Protein AF-A0A1G1HFM3-F1 (afdb_monomer_lite)

pLDDT: mean 84.78, std 18.31, range [42.22, 98.25]

Structure (mmCIF, N/CA/C/O backbone):
data_AF-A0A1G1HFM3-F1
#
_entry.id   AF-A0A1G1HFM3-F1
#
loop_
_atom_site.group_PDB
_atom_site.id
_atom_site.type_symbol
_atom_site.label_atom_id
_atom_site.label_alt_id
_atom_site.label_comp_id
_atom_site.label_asym_id
_atom_site.label_entity_id
_atom_site.label_seq_id
_atom_site.pdbx_PDB_ins_code
_atom_site.Cartn_x
_atom_site.Cartn_y
_atom_site.Cartn_z
_atom_site.occupancy
_atom_site.B_iso_or_equiv
_atom_site.auth_seq_id
_atom_site.auth_comp_id
_atom_site.auth_asym_id
_atom_site.auth_atom_id
_atom_site.pdbx_PDB_model_num
ATOM 1 N N . MET A 1 1 ? -38.223 -40.797 6.838 1.00 42.22 1 MET A N 1
ATOM 2 C CA . MET A 1 1 ? -37.072 -40.907 7.760 1.00 42.22 1 MET A CA 1
ATOM 3 C C . MET A 1 1 ? -36.639 -39.501 8.127 1.00 42.22 1 MET A C 1
ATOM 5 O O . MET A 1 1 ? -36.262 -38.752 7.238 1.00 42.22 1 MET A O 1
ATOM 9 N N . ASN A 1 2 ? -36.812 -39.115 9.389 1.00 42.75 2 ASN A N 1
ATOM 10 C CA . ASN A 1 2 ? -36.601 -37.757 9.883 1.00 42.75 2 ASN A CA 1
ATOM 11 C C . ASN A 1 2 ? -35.334 -37.767 10.748 1.00 42.75 2 ASN A C 1
ATOM 13 O O . ASN A 1 2 ? -35.328 -38.424 11.786 1.00 42.75 2 ASN A O 1
ATOM 17 N N . TYR A 1 3 ? -34.260 -37.107 10.316 1.00 45.44 3 TYR A N 1
ATOM 18 C CA . TYR A 1 3 ? -33.075 -36.939 11.157 1.00 45.44 3 TYR A CA 1
ATOM 19 C C . TYR A 1 3 ? -33.243 -35.652 11.972 1.00 45.44 3 TYR A C 1
ATOM 21 O O . TYR A 1 3 ? -33.319 -34.576 11.374 1.00 45.44 3 TYR A O 1
ATOM 29 N N . PRO A 1 4 ? -33.297 -35.710 13.313 1.00 60.12 4 PRO A N 1
ATOM 30 C CA . PRO A 1 4 ? -33.304 -34.500 14.114 1.00 60.12 4 PRO A CA 1
ATOM 31 C C . PRO A 1 4 ? -31.901 -33.888 14.068 1.00 60.12 4 PRO A C 1
ATOM 33 O O . PRO A 1 4 ? -30.956 -34.398 14.668 1.00 60.12 4 PRO A O 1
ATOM 36 N N . VAL A 1 5 ? -31.752 -32.782 13.340 1.00 56.69 5 VAL A N 1
ATOM 37 C CA . VAL A 1 5 ? -30.584 -31.906 13.473 1.00 56.69 5 VAL A CA 1
ATOM 38 C C . VAL A 1 5 ? -30.611 -31.318 14.881 1.00 56.69 5 VAL A C 1
ATOM 40 O O . VAL A 1 5 ? -31.503 -30.543 15.228 1.00 56.69 5 VAL A O 1
ATOM 43 N N . LEU A 1 6 ? -29.650 -31.728 15.707 1.00 52.72 6 LEU A N 1
ATOM 44 C CA . LEU A 1 6 ? -29.454 -31.200 17.052 1.00 52.72 6 LEU A CA 1
ATOM 45 C C . LEU A 1 6 ? -29.308 -29.674 16.976 1.00 52.72 6 LEU A C 1
ATOM 47 O O . LEU A 1 6 ? -28.388 -29.157 16.341 1.00 52.72 6 LEU A O 1
ATOM 51 N N . ARG A 1 7 ? -30.222 -28.954 17.641 1.00 55.84 7 ARG A N 1
ATOM 52 C CA . ARG A 1 7 ? -30.066 -27.531 17.963 1.00 55.84 7 ARG A CA 1
ATOM 53 C C . ARG A 1 7 ? -28.766 -27.385 18.739 1.00 55.84 7 ARG A C 1
ATOM 55 O O . ARG A 1 7 ? -28.709 -27.744 19.912 1.00 55.84 7 ARG A O 1
ATOM 62 N N . GLN A 1 8 ? -27.732 -26.859 18.095 1.00 59.53 8 GLN A N 1
ATOM 63 C CA . GLN A 1 8 ? -26.517 -26.502 18.804 1.00 59.53 8 GLN A CA 1
ATOM 64 C C . GLN A 1 8 ? -26.816 -25.253 19.636 1.00 59.53 8 GLN A C 1
ATOM 66 O O . GLN A 1 8 ? -26.989 -24.147 19.123 1.00 59.53 8 GLN A O 1
ATOM 71 N N . THR A 1 9 ? -26.979 -25.493 20.932 1.00 52.81 9 THR A N 1
ATOM 72 C CA . THR A 1 9 ? -27.162 -24.521 22.003 1.00 52.81 9 THR A CA 1
ATOM 73 C C . THR A 1 9 ? -26.076 -23.449 21.934 1.00 52.81 9 THR A C 1
ATOM 75 O O . THR A 1 9 ? -24.924 -23.728 21.603 1.00 52.81 9 THR A O 1
ATOM 78 N N . ALA A 1 10 ? -26.482 -22.211 22.210 1.00 62.56 10 ALA A N 1
ATOM 79 C CA . ALA A 1 10 ? -25.713 -20.988 22.040 1.00 62.56 10 ALA A CA 1
ATOM 80 C C . ALA A 1 10 ? -24.241 -21.101 22.474 1.00 62.56 10 ALA A C 1
ATOM 82 O O . ALA A 1 10 ? -23.931 -21.213 23.659 1.00 62.56 10 ALA A O 1
ATOM 83 N N . ILE A 1 11 ? -23.322 -20.942 21.519 1.00 59.75 11 ILE A N 1
ATOM 84 C CA . ILE A 1 11 ? -21.977 -20.479 21.851 1.00 59.75 11 ILE A CA 1
ATOM 85 C C . ILE A 1 11 ? -22.130 -18.980 22.085 1.00 59.75 11 ILE A C 1
ATOM 87 O O . ILE A 1 11 ? -22.210 -18.207 21.128 1.00 59.75 11 ILE A O 1
ATOM 91 N N . ALA A 1 12 ? -22.196 -18.562 23.349 1.00 62.28 12 ALA A N 1
ATOM 92 C CA . ALA A 1 12 ? -21.934 -17.176 23.704 1.00 62.28 12 ALA A CA 1
ATOM 93 C C . ALA A 1 12 ? -20.505 -16.871 23.241 1.00 62.28 12 ALA A C 1
ATOM 95 O O . ALA A 1 12 ? -19.520 -17.179 23.914 1.00 62.28 12 ALA A O 1
ATOM 96 N N . LYS A 1 13 ? -20.381 -16.359 22.015 1.00 61.28 13 LYS A N 1
ATOM 97 C CA . LYS A 1 13 ? -19.103 -15.993 21.429 1.00 61.28 13 LYS A CA 1
ATOM 98 C C . LYS A 1 13 ? -18.639 -14.776 22.211 1.00 61.28 13 LYS A C 1
ATOM 100 O O . LYS A 1 13 ? -19.072 -13.663 21.933 1.00 61.28 13 LYS A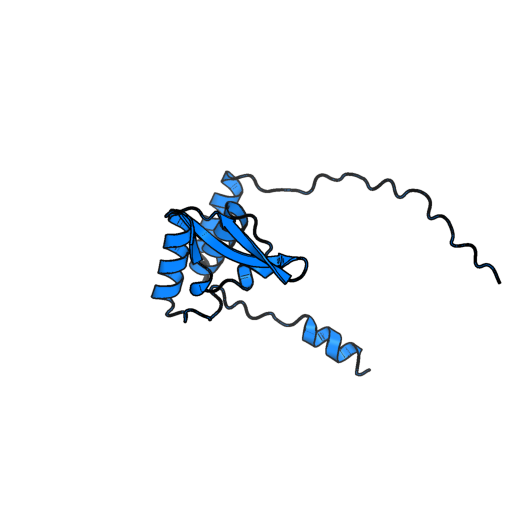 O 1
ATOM 105 N N . SER A 1 14 ? -17.826 -15.024 23.237 1.00 62.41 14 SER A N 1
ATOM 106 C CA . SER A 1 14 ? -17.080 -14.005 23.967 1.00 62.41 14 SER A CA 1
ATOM 107 C C . SER A 1 14 ? -16.589 -12.973 22.953 1.00 62.41 14 SER A C 1
ATOM 109 O O . SER A 1 14 ? -15.809 -13.309 22.056 1.00 62.41 14 SER A O 1
ATOM 111 N N . GLN A 1 15 ? -17.111 -11.745 23.035 1.00 66.81 15 GLN A N 1
ATOM 112 C CA . GLN A 1 15 ? -16.679 -10.633 22.196 1.00 66.81 15 GLN A CA 1
ATOM 113 C C . GLN A 1 15 ? -15.298 -10.183 22.682 1.00 66.81 15 GLN A C 1
ATOM 115 O O . GLN A 1 15 ? -15.141 -9.121 23.274 1.00 66.81 15 GLN A O 1
ATOM 120 N N . ARG A 1 16 ? -14.278 -11.029 22.493 1.00 77.62 16 ARG A N 1
ATOM 121 C CA . ARG A 1 16 ? -12.892 -10.600 22.662 1.00 77.62 16 ARG A CA 1
ATOM 122 C C . ARG A 1 16 ? -12.639 -9.520 21.623 1.00 77.62 16 ARG A C 1
ATOM 124 O O . ARG A 1 16 ? -12.752 -9.781 20.42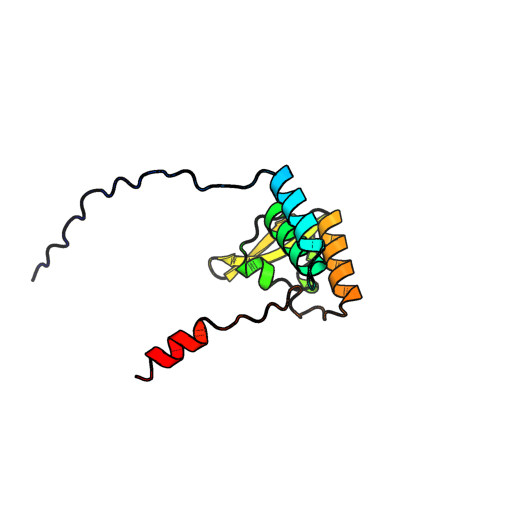4 1.00 77.62 16 ARG A O 1
ATOM 131 N N . ILE A 1 17 ? -12.329 -8.319 22.099 1.00 82.81 17 ILE A N 1
ATOM 132 C CA . ILE A 1 17 ? -11.912 -7.210 21.248 1.00 82.81 17 ILE A CA 1
ATOM 133 C C . ILE A 1 17 ? -10.711 -7.696 20.441 1.00 82.81 17 ILE A C 1
ATOM 135 O O . ILE A 1 17 ? -9.738 -8.207 21.000 1.00 82.81 17 ILE A O 1
ATOM 139 N N . VAL A 1 18 ? -10.809 -7.593 19.118 1.00 84.50 18 VAL A N 1
ATOM 140 C CA . VAL A 1 18 ? -9.689 -7.918 18.240 1.00 84.50 18 VAL A CA 1
ATOM 141 C C . VAL A 1 18 ? -8.628 -6.839 18.462 1.00 84.50 18 VAL A C 1
ATOM 143 O O . VAL A 1 18 ? -8.950 -5.662 18.287 1.00 84.50 18 VAL A O 1
ATOM 146 N N . PRO A 1 19 ? -7.394 -7.196 18.861 1.00 89.19 19 PRO A N 1
ATOM 147 C CA . PRO A 1 19 ? -6.334 -6.213 19.019 1.00 89.19 19 PRO A CA 1
ATOM 148 C C . PRO A 1 19 ? -6.083 -5.516 17.679 1.00 89.19 19 PRO A C 1
ATOM 150 O O . PRO A 1 19 ? -6.037 -6.159 16.627 1.00 89.19 19 PRO A O 1
ATOM 153 N N . TYR A 1 20 ? -5.942 -4.197 17.726 1.00 90.56 20 TYR A N 1
ATOM 154 C CA . TYR A 1 20 ? -5.718 -3.348 16.563 1.00 90.56 20 TYR A CA 1
ATOM 155 C C . TYR A 1 20 ? -4.547 -2.404 16.821 1.00 90.56 20 TYR A C 1
ATOM 157 O O . TYR A 1 20 ? -4.175 -2.166 17.967 1.00 90.56 20 TYR A O 1
ATOM 165 N N . LEU A 1 21 ? -3.977 -1.878 15.740 1.00 94.56 21 LEU A N 1
ATOM 166 C CA . LEU A 1 21 ? -2.897 -0.900 15.798 1.00 94.56 21 LEU A CA 1
ATOM 167 C C . LEU A 1 21 ? -3.464 0.514 15.676 1.00 94.56 21 LEU A C 1
ATOM 169 O O . LEU A 1 21 ? -4.326 0.785 14.835 1.00 94.56 21 LEU A O 1
ATOM 173 N N . THR A 1 22 ? -2.941 1.423 16.485 1.00 96.50 22 THR A N 1
ATOM 174 C CA . THR A 1 22 ? -3.145 2.865 16.351 1.00 96.50 22 THR A CA 1
ATOM 175 C C . THR A 1 22 ? -2.396 3.408 15.125 1.00 96.50 22 THR A C 1
ATOM 177 O O . THR A 1 22 ? -1.419 2.806 14.668 1.00 96.50 22 THR A O 1
ATOM 180 N N . PRO A 1 23 ? -2.785 4.579 14.586 1.00 96.00 23 PRO A N 1
ATOM 181 C CA . PRO A 1 23 ? -2.067 5.196 13.468 1.00 96.00 23 PRO A CA 1
ATOM 182 C C . PRO A 1 23 ? -0.568 5.410 13.741 1.00 96.00 23 PRO A C 1
ATOM 184 O O . PRO A 1 23 ? 0.255 5.223 12.844 1.00 96.00 23 PRO A O 1
ATOM 187 N N . SER A 1 24 ? -0.206 5.757 14.980 1.00 96.69 24 SER A N 1
ATOM 188 C CA . SER A 1 24 ? 1.186 5.939 15.405 1.00 96.69 24 SER A CA 1
ATOM 189 C C . SER A 1 24 ? 1.969 4.626 15.386 1.00 96.69 24 SER A C 1
ATOM 191 O O . SER A 1 24 ? 3.086 4.590 14.876 1.00 96.69 24 SER A O 1
ATOM 193 N N . GLU A 1 25 ? 1.371 3.534 15.871 1.00 97.12 25 GLU A N 1
ATOM 194 C CA . GLU A 1 25 ? 1.986 2.202 15.825 1.00 97.12 25 GLU A CA 1
ATOM 195 C C . GLU A 1 25 ? 2.152 1.706 14.389 1.00 97.12 25 GLU A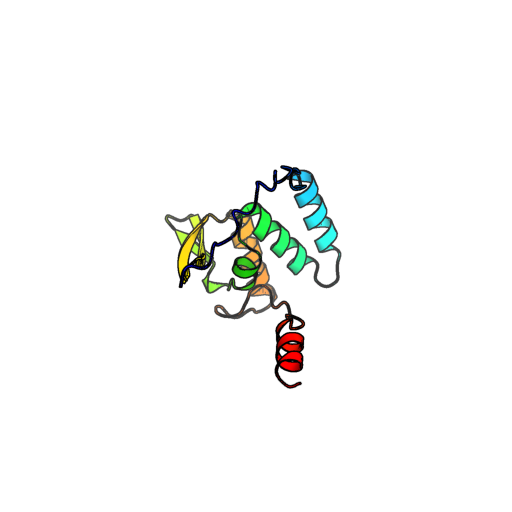 C 1
ATOM 197 O O . GLU A 1 25 ? 3.190 1.143 14.055 1.00 97.12 25 GLU A O 1
ATOM 202 N N . VAL A 1 26 ? 1.177 1.959 13.506 1.00 97.19 26 VAL A N 1
ATOM 203 C CA . VAL A 1 26 ? 1.310 1.615 12.082 1.00 97.19 26 VAL A CA 1
ATOM 204 C C . VAL A 1 26 ? 2.441 2.404 11.428 1.00 97.19 26 VAL A C 1
ATOM 206 O O . VAL A 1 26 ? 3.208 1.840 10.644 1.00 97.19 26 VAL A O 1
ATOM 209 N N . LYS A 1 27 ? 2.571 3.697 11.748 1.00 96.00 27 LYS A N 1
ATOM 210 C CA . LYS A 1 27 ? 3.669 4.523 11.241 1.00 96.00 27 LYS A CA 1
ATOM 211 C C . LYS A 1 27 ? 5.017 3.952 11.681 1.00 96.00 27 LYS A C 1
ATOM 213 O O . LYS A 1 27 ? 5.840 3.665 10.812 1.00 96.00 27 LYS A O 1
ATOM 218 N N . LEU A 1 28 ? 5.196 3.703 12.980 1.00 97.62 28 LEU A N 1
ATOM 219 C CA . LEU A 1 28 ? 6.412 3.098 13.528 1.00 97.62 28 LEU A CA 1
ATOM 220 C C . LEU A 1 28 ? 6.709 1.745 12.866 1.00 97.62 28 LEU A C 1
ATOM 222 O O . LEU A 1 28 ? 7.817 1.513 12.394 1.00 97.62 28 LEU A O 1
ATOM 226 N N . LEU A 1 29 ? 5.698 0.881 12.741 1.00 97.38 29 LEU A N 1
ATOM 227 C CA . LEU A 1 29 ? 5.827 -0.419 12.084 1.00 97.38 29 LEU A CA 1
ATOM 228 C C . LEU A 1 29 ? 6.296 -0.279 10.629 1.00 97.38 29 LEU A C 1
ATOM 230 O O . LEU A 1 29 ? 7.157 -1.034 10.179 1.00 97.38 29 LEU A O 1
ATOM 234 N N . SER A 1 30 ? 5.755 0.692 9.888 1.00 96.81 30 SER A N 1
ATOM 235 C CA . SER A 1 30 ? 6.156 0.950 8.503 1.00 96.81 30 SER A CA 1
ATOM 236 C C . SER A 1 30 ? 7.586 1.492 8.388 1.00 96.81 30 SER A C 1
ATOM 238 O O . SER A 1 30 ? 8.275 1.182 7.413 1.00 96.81 30 SER A O 1
ATOM 240 N N . GLU A 1 31 ? 8.046 2.276 9.364 1.00 96.75 31 GLU A N 1
ATOM 241 C CA . GLU A 1 31 ? 9.401 2.834 9.418 1.00 96.75 31 GLU A CA 1
ATOM 242 C C . GLU A 1 31 ? 10.429 1.760 9.786 1.00 96.75 31 GLU A C 1
ATOM 244 O O . GLU A 1 31 ? 11.451 1.632 9.111 1.00 96.75 31 GLU A O 1
ATOM 249 N N . GLU A 1 32 ? 10.128 0.922 10.779 1.00 96.94 32 GLU A N 1
ATOM 250 C CA . GLU A 1 32 ? 10.977 -0.210 11.155 1.00 96.94 32 GLU A CA 1
ATOM 251 C C . GLU A 1 32 ? 11.064 -1.251 10.036 1.00 96.94 32 GLU A C 1
ATOM 253 O O . GLU A 1 32 ? 12.161 -1.697 9.688 1.00 96.94 32 GLU A O 1
ATOM 258 N N . ALA A 1 33 ? 9.939 -1.575 9.385 1.00 94.94 33 ALA A N 1
ATOM 259 C CA . ALA A 1 33 ? 9.934 -2.471 8.230 1.00 94.94 33 ALA A CA 1
ATOM 260 C C . ALA A 1 33 ? 10.886 -1.978 7.130 1.00 94.94 33 ALA A C 1
ATOM 262 O O . ALA A 1 33 ? 11.575 -2.788 6.508 1.00 94.94 33 ALA A O 1
ATOM 263 N N . LYS A 1 34 ? 10.996 -0.654 6.937 1.00 94.69 34 LYS A N 1
ATOM 264 C CA . LYS A 1 34 ? 11.854 -0.037 5.917 1.00 94.69 34 LYS A CA 1
ATOM 265 C C . LYS A 1 34 ? 13.343 -0.364 6.077 1.00 94.69 34 LYS A C 1
ATOM 267 O O . LYS A 1 34 ? 14.060 -0.351 5.079 1.00 94.69 34 LYS A O 1
ATOM 272 N N . LYS A 1 35 ? 13.801 -0.711 7.284 1.00 94.56 35 LYS A N 1
ATOM 273 C CA . LYS A 1 35 ? 15.209 -1.037 7.582 1.00 94.56 35 LYS A CA 1
ATOM 274 C C . LYS A 1 35 ? 15.628 -2.438 7.112 1.00 94.56 35 LYS A C 1
ATOM 276 O O . LYS A 1 35 ? 16.816 -2.745 7.072 1.00 94.56 35 LYS A O 1
ATOM 281 N N . GLY A 1 36 ? 14.676 -3.304 6.759 1.00 90.94 36 GLY A N 1
ATOM 282 C CA . GLY A 1 36 ? 14.960 -4.670 6.317 1.00 90.94 36 GLY A CA 1
ATOM 283 C C . GLY A 1 36 ? 15.472 -4.774 4.873 1.00 90.94 36 GLY A C 1
ATOM 284 O O . GLY A 1 36 ? 15.343 -3.859 4.063 1.00 90.94 36 GLY A O 1
ATOM 28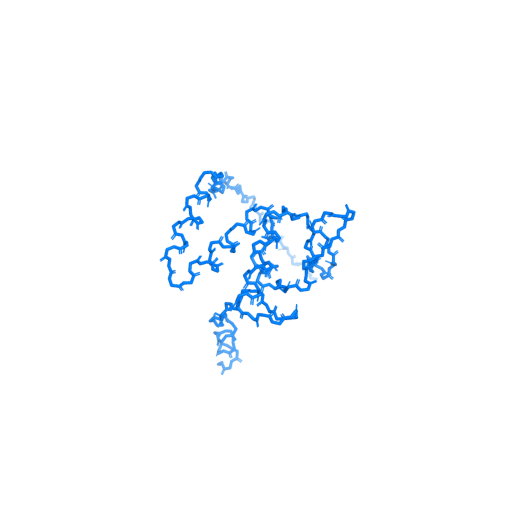5 N N . ARG A 1 37 ? 15.960 -5.964 4.486 1.00 87.81 37 ARG A N 1
ATOM 286 C CA . ARG A 1 37 ? 16.447 -6.264 3.116 1.00 87.81 37 ARG A CA 1
ATOM 287 C C . ARG A 1 37 ? 15.405 -6.018 2.014 1.00 87.81 37 ARG A C 1
ATOM 289 O O . ARG A 1 37 ? 15.760 -5.760 0.868 1.00 87.81 37 ARG A O 1
ATOM 296 N N . ARG A 1 38 ? 14.116 -6.144 2.339 1.00 89.94 38 ARG A N 1
ATOM 297 C CA . ARG A 1 38 ? 12.983 -5.821 1.452 1.00 89.94 38 ARG A CA 1
ATOM 298 C C . ARG A 1 38 ? 12.185 -4.637 1.993 1.00 89.94 38 ARG A C 1
ATOM 300 O O . ARG A 1 38 ? 10.983 -4.551 1.768 1.00 89.94 38 ARG A O 1
ATOM 307 N N . GLY A 1 39 ? 12.843 -3.749 2.729 1.00 93.38 39 GLY A N 1
ATOM 308 C CA . GLY A 1 39 ? 12.146 -2.849 3.628 1.00 93.38 39 GLY A CA 1
ATOM 309 C C . GLY A 1 39 ? 11.238 -1.850 2.930 1.00 93.38 39 GLY A C 1
ATOM 310 O O . GLY A 1 39 ? 10.127 -1.617 3.387 1.00 93.38 39 GLY A O 1
ATOM 311 N N . GLU A 1 40 ? 11.643 -1.327 1.777 1.00 95.00 40 GLU A N 1
ATOM 312 C CA . GLU A 1 40 ? 10.781 -0.465 0.968 1.00 95.00 40 GLU A CA 1
ATOM 313 C C . GLU A 1 40 ? 9.474 -1.168 0.555 1.00 95.00 40 GLU A C 1
ATOM 315 O O . GLU A 1 40 ? 8.388 -0.614 0.718 1.00 95.00 40 GLU A O 1
ATOM 320 N N . ARG A 1 41 ? 9.575 -2.422 0.092 1.00 95.50 41 ARG A N 1
ATOM 321 C CA . ARG A 1 41 ? 8.427 -3.259 -0.287 1.00 95.50 41 ARG A CA 1
ATOM 322 C C . ARG A 1 41 ? 7.484 -3.460 0.898 1.00 95.50 41 ARG A C 1
ATOM 324 O O . ARG A 1 41 ? 6.274 -3.313 0.755 1.00 95.50 41 ARG A O 1
ATOM 331 N N . ASP A 1 42 ? 8.044 -3.830 2.046 1.00 95.75 42 ASP A N 1
ATOM 332 C CA . ASP A 1 42 ? 7.272 -4.197 3.235 1.00 95.75 42 ASP A CA 1
ATOM 333 C C . ASP A 1 42 ? 6.612 -2.961 3.863 1.00 95.75 42 ASP A C 1
ATOM 335 O O . ASP A 1 42 ? 5.422 -2.988 4.174 1.00 95.75 42 ASP A O 1
ATOM 339 N N . SER A 1 43 ? 7.345 -1.846 3.935 1.00 97.56 43 SER A N 1
ATOM 340 C CA . SER A 1 43 ? 6.838 -0.539 4.360 1.00 97.56 43 SER A CA 1
ATOM 341 C C . SER A 1 43 ? 5.673 -0.065 3.483 1.00 97.56 43 SER A C 1
ATOM 343 O O . SER A 1 43 ? 4.616 0.302 4.000 1.00 97.56 43 SER A O 1
ATOM 345 N N . LEU A 1 44 ? 5.809 -0.142 2.151 1.00 97.62 44 LEU A N 1
ATOM 346 C CA . LEU A 1 44 ? 4.737 0.241 1.225 1.00 97.62 44 LEU A CA 1
ATOM 347 C C . LEU A 1 44 ? 3.508 -0.654 1.337 1.00 97.62 44 LEU A C 1
ATOM 349 O O . LEU A 1 44 ? 2.389 -0.149 1.268 1.00 97.62 44 LEU A O 1
ATOM 353 N N . LEU A 1 45 ? 3.695 -1.959 1.533 1.00 97.50 45 LEU A N 1
ATOM 354 C CA . LEU A 1 45 ? 2.582 -2.882 1.723 1.00 97.50 45 LEU A CA 1
ATOM 355 C C . LEU A 1 45 ? 1.807 -2.569 3.012 1.00 97.50 45 LEU A C 1
ATOM 357 O O . LEU A 1 45 ? 0.578 -2.560 2.987 1.00 97.50 45 LEU A O 1
ATOM 361 N N . ILE A 1 46 ? 2.498 -2.260 4.115 1.00 97.50 46 ILE A N 1
ATOM 362 C CA . ILE A 1 46 ? 1.861 -1.846 5.377 1.00 97.50 46 ILE A CA 1
ATOM 363 C C . ILE A 1 46 ? 1.033 -0.572 5.170 1.00 97.50 46 ILE A C 1
ATOM 365 O O . ILE A 1 46 ? -0.148 -0.539 5.523 1.00 97.50 46 ILE A O 1
ATOM 369 N N . LEU A 1 47 ? 1.625 0.457 4.552 1.00 97.81 47 LEU A N 1
ATOM 370 C CA . LEU A 1 47 ? 0.938 1.724 4.286 1.00 97.81 47 LEU A CA 1
ATOM 371 C C . LEU A 1 47 ? -0.268 1.538 3.365 1.00 97.81 47 LEU A C 1
ATOM 373 O O . LEU A 1 47 ? -1.321 2.118 3.619 1.00 97.81 47 LEU A O 1
ATOM 377 N N . LEU A 1 48 ? -0.137 0.703 2.333 1.00 98.00 48 LEU A N 1
ATOM 378 C CA . LEU A 1 48 ? -1.232 0.372 1.433 1.00 98.00 48 LEU A CA 1
ATOM 379 C C . LEU A 1 48 ? -2.410 -0.233 2.196 1.00 98.00 48 LEU A C 1
ATOM 381 O O . LEU A 1 48 ? -3.528 0.267 2.079 1.00 98.00 48 LEU A O 1
ATOM 385 N N . LEU A 1 49 ? -2.172 -1.284 2.983 1.00 97.38 49 LEU A N 1
ATOM 386 C CA . LEU A 1 49 ? -3.227 -1.966 3.735 1.00 97.38 49 LEU A CA 1
ATOM 387 C C . LEU A 1 49 ? -3.931 -1.012 4.699 1.00 97.38 49 LEU A C 1
ATOM 389 O O . LEU A 1 49 ? -5.158 -0.985 4.749 1.00 97.38 49 LEU A O 1
ATOM 393 N N . PHE A 1 50 ? -3.155 -0.204 5.421 1.00 97.56 50 PHE A N 1
ATOM 394 C CA . PHE A 1 50 ? -3.691 0.723 6.409 1.00 97.56 50 PHE A CA 1
ATOM 395 C C . PHE A 1 50 ? -4.505 1.856 5.779 1.00 97.56 50 PHE A C 1
ATOM 397 O O . PHE A 1 50 ? -5.621 2.122 6.212 1.00 97.56 50 PHE A O 1
ATOM 404 N N . GLN A 1 51 ? -3.978 2.509 4.741 1.00 97.44 51 GLN A N 1
ATOM 405 C CA . GLN A 1 51 ? -4.606 3.706 4.177 1.00 97.44 51 GLN A CA 1
ATOM 406 C C . GLN A 1 51 ? -5.785 3.401 3.248 1.00 97.44 51 GLN A C 1
ATOM 408 O O . GLN A 1 51 ? -6.635 4.264 3.049 1.00 97.44 51 GLN A O 1
ATOM 413 N N . THR A 1 52 ? -5.839 2.201 2.663 1.00 96.38 52 THR A N 1
ATOM 414 C CA . THR A 1 52 ? -6.883 1.833 1.685 1.00 96.38 52 THR A CA 1
ATOM 415 C C . THR A 1 52 ? -7.854 0.769 2.197 1.00 96.38 52 THR A C 1
ATOM 417 O O . THR A 1 52 ? -8.877 0.513 1.562 1.00 96.38 52 THR A O 1
ATOM 420 N N . GLY A 1 53 ? -7.555 0.125 3.332 1.00 94.69 53 GLY A N 1
ATOM 421 C CA . GLY A 1 53 ? -8.398 -0.925 3.911 1.00 94.69 53 GLY A CA 1
ATOM 422 C C . GLY A 1 53 ? -8.518 -2.176 3.033 1.00 94.69 53 GLY A C 1
ATOM 423 O O . GLY A 1 53 ? -9.468 -2.952 3.174 1.00 94.69 53 GLY A O 1
ATOM 424 N N . LEU A 1 54 ? -7.590 -2.370 2.091 1.00 94.81 54 LEU A N 1
ATOM 425 C CA . LEU A 1 54 ? -7.567 -3.552 1.239 1.00 94.81 54 LEU A CA 1
ATOM 426 C C . LEU A 1 54 ? -7.310 -4.816 2.055 1.00 94.81 54 LEU A C 1
ATOM 428 O O . LEU A 1 54 ? -6.512 -4.838 2.992 1.00 94.81 54 LEU A O 1
ATOM 432 N N . ARG A 1 55 ? -7.929 -5.922 1.635 1.00 92.50 55 ARG A N 1
ATOM 433 C CA . ARG A 1 55 ? -7.521 -7.240 2.137 1.00 92.50 55 ARG A CA 1
ATOM 434 C C . ARG A 1 55 ? -6.130 -7.573 1.611 1.00 92.50 55 ARG A C 1
ATOM 436 O O . ARG A 1 55 ? -5.796 -7.219 0.483 1.00 92.50 55 ARG A O 1
AT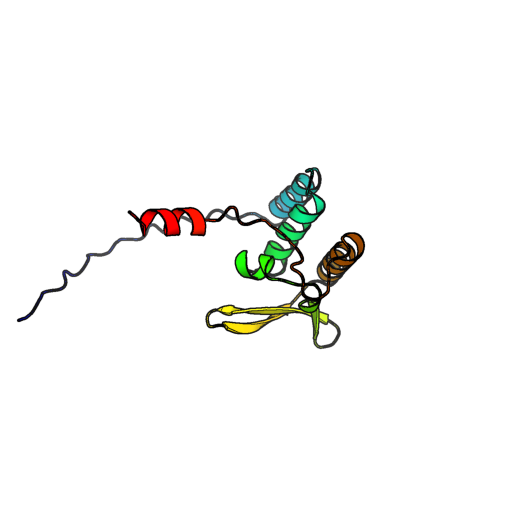OM 443 N N . ILE A 1 56 ? -5.361 -8.360 2.365 1.00 93.00 56 ILE A N 1
ATOM 444 C CA . ILE A 1 56 ? -4.014 -8.775 1.945 1.00 93.00 56 ILE A CA 1
ATOM 445 C C . ILE A 1 56 ? -4.001 -9.438 0.561 1.00 93.00 56 ILE A C 1
ATOM 447 O O . ILE A 1 56 ? -3.132 -9.146 -0.251 1.00 93.00 56 ILE A O 1
ATOM 451 N N . SER A 1 57 ? -4.991 -10.274 0.238 1.00 91.06 57 SER A N 1
ATOM 452 C CA . SER A 1 57 ? -5.087 -10.911 -1.081 1.00 91.06 57 SER A CA 1
ATOM 453 C C . SER A 1 57 ? -5.345 -9.912 -2.213 1.00 91.06 57 SER A C 1
ATOM 455 O O . SER A 1 57 ? -4.811 -10.084 -3.307 1.00 91.06 57 SER A O 1
ATOM 457 N N . GLU A 1 58 ? -6.141 -8.872 -1.953 1.00 94.00 58 GLU A N 1
ATOM 458 C CA . GLU A 1 58 ? -6.422 -7.792 -2.903 1.00 94.00 58 GLU A CA 1
ATOM 459 C C . GLU A 1 58 ? -5.149 -6.956 -3.116 1.00 94.00 58 GLU A C 1
ATOM 461 O O . GLU A 1 58 ? -4.727 -6.762 -4.253 1.00 94.00 58 GLU A O 1
ATOM 466 N N . ALA A 1 59 ? -4.468 -6.572 -2.031 1.00 95.31 59 ALA A N 1
ATOM 467 C CA . ALA A 1 59 ? -3.210 -5.825 -2.072 1.00 95.31 59 ALA A CA 1
ATOM 468 C C . ALA A 1 59 ? -2.089 -6.572 -2.819 1.00 95.31 59 ALA A C 1
ATOM 470 O O . ALA A 1 59 ? -1.382 -5.979 -3.629 1.00 95.31 59 ALA A O 1
ATOM 471 N N . LEU A 1 60 ? -1.947 -7.885 -2.602 1.00 94.38 60 LEU A N 1
ATOM 472 C CA . LEU A 1 60 ? -0.949 -8.712 -3.295 1.00 94.38 60 LEU A CA 1
ATOM 473 C C . LEU A 1 60 ? -1.279 -8.973 -4.771 1.00 94.38 60 LEU A C 1
ATOM 475 O O . LEU A 1 60 ? -0.409 -9.423 -5.518 1.00 94.38 60 LEU A O 1
ATOM 479 N N . SER A 1 61 ? -2.518 -8.714 -5.189 1.00 93.25 61 SER A N 1
ATOM 480 C CA . SER A 1 61 ? -2.950 -8.850 -6.583 1.00 93.25 61 SER A CA 1
ATOM 481 C C . SER A 1 61 ? -2.854 -7.539 -7.366 1.00 93.25 61 SER A C 1
ATOM 483 O O . SER A 1 61 ? -3.045 -7.564 -8.578 1.00 93.25 61 SER A O 1
ATOM 485 N N . LEU A 1 62 ? -2.554 -6.413 -6.706 1.00 95.69 62 LEU A N 1
ATOM 486 C CA . LEU A 1 62 ? -2.422 -5.120 -7.373 1.00 95.69 62 LEU A CA 1
ATOM 487 C C . LEU A 1 62 ? -1.266 -5.105 -8.371 1.00 95.69 62 LEU A C 1
ATOM 489 O O . LEU A 1 62 ? -0.168 -5.608 -8.110 1.00 95.69 62 LEU A O 1
ATOM 493 N N . THR A 1 63 ? -1.518 -4.430 -9.483 1.00 96.69 63 THR A N 1
ATOM 494 C CA . THR A 1 63 ? -0.559 -4.151 -10.552 1.00 96.69 63 THR A CA 1
ATOM 495 C C . THR A 1 63 ? -0.400 -2.638 -10.722 1.00 96.69 63 THR A C 1
ATOM 497 O O . THR A 1 63 ? -1.283 -1.888 -10.287 1.00 96.69 63 THR A O 1
ATOM 500 N N . PRO A 1 64 ? 0.668 -2.141 -11.370 1.00 97.19 64 PRO A N 1
ATOM 501 C CA . PRO A 1 64 ? 0.767 -0.719 -11.698 1.00 97.19 64 PRO A CA 1
ATOM 502 C C . PRO A 1 64 ? -0.451 -0.193 -12.482 1.00 97.19 64 PRO A C 1
ATOM 504 O O . PRO A 1 64 ? -0.948 0.888 -12.174 1.00 97.19 64 PRO A O 1
ATOM 507 N N . SER A 1 65 ? -1.007 -0.977 -13.417 1.00 97.00 65 SER A N 1
ATOM 508 C CA . SER A 1 65 ? -2.228 -0.625 -14.168 1.00 97.00 65 SER A CA 1
ATOM 509 C C . SER A 1 65 ? -3.501 -0.554 -13.315 1.00 97.00 65 SER A C 1
ATOM 511 O O . SER A 1 65 ? -4.506 0.012 -13.748 1.00 97.00 65 SER A O 1
ATOM 513 N N . SER A 1 66 ? -3.481 -1.105 -12.100 1.00 96.88 66 SER A N 1
ATOM 514 C CA . SER A 1 66 ? -4.596 -0.989 -11.155 1.00 96.88 66 SER A CA 1
ATOM 515 C C . SER A 1 66 ? -4.700 0.421 -10.553 1.00 96.88 66 SER A C 1
ATOM 517 O O . SER A 1 66 ? -5.752 0.775 -10.024 1.00 96.88 66 SER A O 1
ATOM 519 N N . ILE A 1 67 ? -3.635 1.232 -10.627 1.00 97.44 67 ILE A N 1
ATOM 520 C CA . ILE A 1 67 ? -3.592 2.602 -10.102 1.00 97.44 67 ILE A CA 1
ATOM 521 C C . ILE A 1 67 ? -4.132 3.563 -11.165 1.00 97.44 67 ILE A C 1
ATOM 523 O O . ILE A 1 67 ? -3.428 3.958 -12.093 1.00 97.44 67 ILE A O 1
ATOM 527 N N . GLN A 1 68 ? -5.389 3.961 -11.010 1.00 96.81 68 GLN A N 1
ATOM 528 C CA . GLN A 1 68 ? -6.122 4.795 -11.960 1.00 96.81 68 GLN A CA 1
ATOM 529 C C . GLN A 1 68 ? -6.444 6.165 -11.354 1.00 96.81 68 GLN A C 1
ATOM 531 O O . GLN A 1 68 ? -6.050 6.479 -10.228 1.00 96.81 68 GLN A O 1
ATOM 536 N N . LYS A 1 69 ? -7.153 7.001 -12.114 1.00 97.00 69 LYS A N 1
ATOM 537 C CA . LYS A 1 69 ? -7.717 8.262 -11.632 1.00 97.00 69 LYS A CA 1
ATOM 538 C C . LYS A 1 69 ? -9.228 8.259 -11.849 1.00 97.00 69 LYS A C 1
ATOM 540 O O . LYS A 1 69 ? -9.688 7.824 -12.898 1.00 97.00 69 LYS A O 1
ATOM 545 N N . PHE A 1 70 ? -9.968 8.782 -10.882 1.00 95.88 70 PHE A N 1
ATOM 546 C CA . PHE A 1 70 ? -11.395 9.071 -10.976 1.00 95.88 70 PHE A CA 1
ATOM 547 C C . PHE A 1 70 ? -11.600 10.518 -10.525 1.00 95.88 70 PHE A C 1
ATOM 549 O O . PHE A 1 70 ? -11.127 10.888 -9.452 1.00 95.88 70 PHE A O 1
ATOM 556 N N . GLU A 1 71 ? -12.206 11.353 -11.374 1.00 95.06 71 GLU A N 1
ATOM 557 C CA . GLU A 1 71 ? -12.371 12.799 -11.118 1.00 95.06 71 GLU A CA 1
ATOM 558 C C . GLU A 1 71 ? -11.055 13.494 -10.707 1.00 95.06 71 GLU A C 1
ATOM 560 O O . GLU A 1 71 ? -10.984 14.276 -9.761 1.00 95.06 71 GLU A O 1
ATOM 565 N N . GLY A 1 72 ? -9.957 13.136 -11.380 1.00 94.62 72 GLY A N 1
ATOM 566 C CA . GLY A 1 72 ? -8.620 13.672 -11.100 1.00 94.62 72 GLY A CA 1
ATOM 567 C C . GLY A 1 72 ? -7.931 13.107 -9.850 1.00 94.62 72 GLY A C 1
ATOM 568 O O . GLY A 1 72 ? -6.729 13.321 -9.691 1.00 94.62 72 GLY A O 1
ATOM 569 N N . LYS A 1 73 ? -8.627 12.334 -9.007 1.00 96.81 73 LYS A N 1
ATOM 570 C CA . LYS A 1 73 ? -8.092 11.749 -7.767 1.00 96.81 73 LYS A CA 1
ATOM 571 C C . LYS A 1 73 ? -7.652 10.294 -7.970 1.00 96.81 73 LYS A C 1
ATOM 573 O O . LYS A 1 73 ? -8.323 9.561 -8.698 1.00 96.81 73 LYS A O 1
ATOM 578 N N . PRO A 1 74 ? -6.553 9.830 -7.349 1.00 97.88 74 PRO A N 1
ATOM 579 C CA . PRO A 1 74 ? -6.118 8.447 -7.497 1.00 97.88 74 PRO A CA 1
ATOM 580 C C . PRO A 1 74 ? -7.090 7.445 -6.877 1.00 97.88 74 PRO A C 1
ATOM 582 O O . PRO A 1 74 ? -7.574 7.612 -5.756 1.00 97.88 74 PRO A O 1
ATOM 585 N N . VAL A 1 75 ? -7.317 6.356 -7.602 1.00 98.12 75 VAL A N 1
ATOM 586 C CA . VAL A 1 75 ? -8.121 5.218 -7.156 1.00 98.12 75 VAL A CA 1
ATOM 587 C C . VAL A 1 75 ? -7.421 3.911 -7.508 1.00 98.12 75 VAL A C 1
ATOM 589 O O . VAL A 1 75 ? -6.674 3.833 -8.483 1.00 98.12 75 VAL A O 1
ATOM 592 N N . LEU A 1 76 ? -7.665 2.869 -6.720 1.00 97.75 76 LEU A N 1
ATOM 593 C CA . LEU A 1 76 ? -7.234 1.507 -7.010 1.00 97.75 76 LEU A CA 1
ATOM 594 C C . LEU A 1 76 ? -8.419 0.719 -7.561 1.00 97.75 76 LEU A C 1
ATOM 596 O O . LEU A 1 76 ? -9.433 0.568 -6.877 1.00 97.75 76 LEU A O 1
ATOM 600 N N . SER A 1 77 ? -8.283 0.206 -8.779 1.00 96.38 77 SER A N 1
ATOM 601 C CA . SER A 1 77 ? -9.233 -0.741 -9.356 1.00 96.38 77 SER A CA 1
ATOM 602 C C . SER A 1 77 ? -8.889 -2.153 -8.896 1.00 96.38 77 SER A C 1
ATOM 604 O O . SER A 1 77 ? -7.798 -2.651 -9.168 1.00 96.38 77 SER A O 1
ATOM 606 N N . ILE A 1 78 ? -9.802 -2.793 -8.163 1.00 94.75 78 ILE A N 1
ATOM 607 C CA . ILE A 1 78 ? -9.597 -4.139 -7.615 1.00 94.75 78 ILE A CA 1
ATOM 608 C C . ILE A 1 78 ? -10.804 -5.047 -7.845 1.00 94.75 78 ILE A C 1
ATOM 610 O O . ILE A 1 78 ? -11.942 -4.595 -7.963 1.00 94.75 78 ILE A O 1
ATOM 614 N N . ILE A 1 79 ? -10.555 -6.357 -7.830 1.00 88.88 79 ILE A N 1
ATOM 615 C CA . ILE A 1 79 ? -11.591 -7.391 -7.881 1.00 88.88 79 ILE A CA 1
ATOM 616 C C . ILE A 1 79 ? -11.899 -7.843 -6.450 1.00 88.88 79 ILE A C 1
ATOM 618 O O . ILE A 1 79 ? -11.074 -8.476 -5.793 1.00 88.88 79 ILE A O 1
ATOM 622 N N . GLY A 1 80 ? -13.089 -7.501 -5.960 1.00 80.81 80 GLY A N 1
ATOM 623 C CA . GLY A 1 80 ? -13.543 -7.825 -4.611 1.00 80.81 80 GLY A CA 1
ATOM 624 C C . GLY A 1 80 ? -14.272 -9.170 -4.502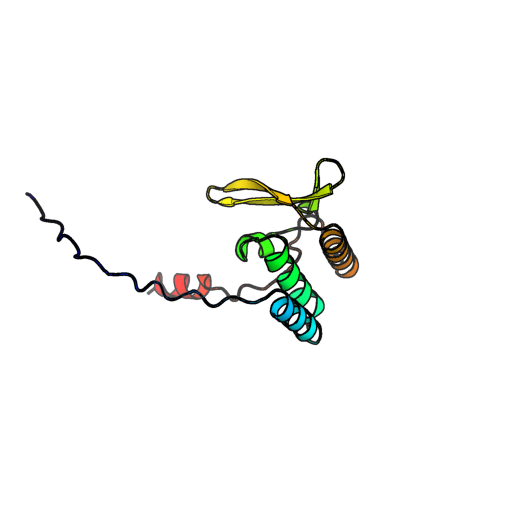 1.00 80.81 80 GLY A C 1
ATOM 625 O O . GLY A 1 80 ? -14.241 -10.031 -5.387 1.00 80.81 80 GLY A O 1
ATOM 626 N N . LYS A 1 81 ? -14.985 -9.347 -3.381 1.00 79.38 81 LYS A N 1
ATOM 627 C CA . LYS A 1 81 ? -15.809 -10.537 -3.115 1.00 79.38 81 LYS A CA 1
ATOM 628 C C . LYS A 1 81 ? -16.842 -10.747 -4.231 1.00 79.38 81 LYS A C 1
ATOM 630 O O . LYS A 1 81 ? -17.459 -9.799 -4.707 1.00 79.38 81 LYS A O 1
ATOM 635 N N . GLY A 1 82 ? -17.034 -12.004 -4.633 1.00 81.62 82 GLY A N 1
ATOM 636 C CA . GLY A 1 82 ? -17.935 -12.357 -5.734 1.00 81.62 82 GLY A CA 1
ATOM 637 C C . GLY A 1 82 ? -17.407 -11.957 -7.114 1.00 81.62 82 GLY A C 1
ATOM 638 O O . GLY A 1 82 ? -18.188 -11.905 -8.054 1.00 81.62 82 GLY A O 1
ATOM 639 N N . ARG A 1 83 ? -16.100 -11.664 -7.228 1.00 81.06 83 ARG A N 1
ATOM 640 C CA . ARG A 1 83 ? -15.430 -11.226 -8.463 1.00 81.06 83 ARG A CA 1
ATOM 641 C C . ARG A 1 83 ? -15.976 -9.914 -9.039 1.00 81.06 83 ARG A C 1
ATOM 643 O O . ARG A 1 83 ? -15.851 -9.664 -10.232 1.00 81.06 83 ARG A O 1
ATOM 650 N N . LYS A 1 84 ? -16.566 -9.065 -8.194 1.00 86.94 84 LYS A N 1
ATOM 651 C CA . LYS A 1 84 ? -17.089 -7.762 -8.614 1.00 86.94 84 LYS A CA 1
ATOM 652 C C . LYS A 1 84 ? -15.984 -6.699 -8.574 1.00 86.94 84 LYS A C 1
ATOM 654 O O . LYS A 1 84 ? -15.291 -6.617 -7.553 1.00 86.94 84 LYS A O 1
ATOM 659 N N . PRO A 1 85 ? -15.810 -5.894 -9.635 1.00 90.31 85 PRO A N 1
ATOM 660 C CA . PRO A 1 85 ? -14.869 -4.783 -9.615 1.00 90.31 85 PRO A CA 1
ATOM 661 C C . PRO A 1 85 ? -15.349 -3.688 -8.653 1.00 90.31 85 PRO A C 1
ATOM 663 O O . PRO A 1 85 ? -16.550 -3.455 -8.514 1.00 90.31 85 PRO A O 1
ATOM 666 N N . ARG A 1 86 ? -14.412 -3.012 -7.985 1.00 92.81 86 ARG A N 1
ATOM 667 C CA . ARG A 1 86 ? -14.672 -1.786 -7.217 1.00 92.81 86 ARG A CA 1
ATOM 668 C C . ARG A 1 86 ? -13.481 -0.837 -7.292 1.00 92.81 86 ARG A C 1
ATOM 670 O O . ARG A 1 86 ? -12.341 -1.287 -7.399 1.00 92.81 86 ARG A O 1
ATOM 677 N N . LEU A 1 87 ? -13.764 0.457 -7.180 1.00 95.56 87 LEU A N 1
ATOM 678 C CA . LEU A 1 87 ? -12.754 1.495 -7.008 1.00 95.56 87 LEU A CA 1
ATOM 679 C C . LEU A 1 87 ? -12.565 1.777 -5.516 1.00 95.56 87 LEU A C 1
ATOM 681 O O . LEU A 1 87 ? -13.537 1.914 -4.775 1.00 95.56 87 LEU A O 1
ATOM 685 N N . VAL A 1 88 ? -11.312 1.852 -5.081 1.00 96.75 88 VAL A N 1
ATOM 686 C CA . VAL A 1 88 ? -10.934 2.217 -3.712 1.00 96.75 88 VAL A CA 1
ATOM 687 C C . VAL A 1 88 ? -10.164 3.528 -3.763 1.00 96.75 88 VAL A C 1
ATOM 689 O O . VAL A 1 88 ? -9.213 3.647 -4.532 1.00 96.75 88 VAL A O 1
ATOM 692 N N . ALA A 1 89 ? -10.568 4.514 -2.962 1.00 97.00 89 ALA A N 1
ATOM 693 C CA . ALA A 1 89 ? -9.856 5.784 -2.877 1.00 97.00 89 ALA A CA 1
ATOM 694 C C . ALA A 1 89 ? -8.409 5.559 -2.412 1.00 97.00 89 ALA A C 1
ATOM 696 O O . ALA A 1 89 ? -8.162 4.800 -1.473 1.00 97.00 89 ALA A O 1
ATOM 697 N N . CYS A 1 90 ? -7.456 6.216 -3.071 1.00 97.75 90 CYS A N 1
ATOM 698 C CA . CYS A 1 90 ? -6.042 6.121 -2.739 1.00 97.75 90 CYS A CA 1
ATOM 699 C C . CYS A 1 90 ? -5.480 7.522 -2.483 1.00 97.75 90 CYS A C 1
ATOM 701 O O . CYS A 1 90 ? -5.610 8.391 -3.350 1.00 97.75 90 CYS A O 1
ATOM 703 N N . PRO A 1 91 ? -4.841 7.772 -1.329 1.00 97.56 91 PRO A N 1
ATOM 704 C CA . PRO A 1 91 ? -4.141 9.026 -1.097 1.00 97.56 91 PRO A CA 1
ATOM 705 C C . PRO A 1 91 ? -3.102 9.299 -2.188 1.00 97.56 91 PRO A C 1
ATOM 707 O O . PRO A 1 91 ? -2.363 8.399 -2.590 1.00 97.56 91 PRO A O 1
ATOM 710 N N . GLN A 1 92 ? -3.009 10.556 -2.629 1.00 97.88 92 GLN A N 1
ATOM 711 C CA . GLN A 1 92 ? -2.084 10.967 -3.691 1.00 97.88 92 GLN A CA 1
ATOM 712 C C . GLN A 1 92 ? -0.640 10.557 -3.383 1.00 97.88 92 GLN A C 1
ATOM 714 O O . GLN A 1 92 ? -0.001 9.885 -4.188 1.00 97.88 92 GLN A O 1
ATOM 719 N N . SER A 1 93 ? -0.180 10.838 -2.163 1.00 97.81 93 SER A N 1
ATOM 720 C CA . SER A 1 93 ? 1.165 10.484 -1.707 1.00 97.81 93 SER A CA 1
ATOM 721 C C . SER A 1 93 ? 1.445 8.978 -1.730 1.00 97.81 93 SER A C 1
ATOM 723 O O . SER A 1 93 ? 2.577 8.571 -1.985 1.00 97.81 93 SER A O 1
ATOM 725 N N . LEU A 1 94 ? 0.440 8.134 -1.481 1.00 98.12 94 LEU A N 1
ATOM 726 C CA . LEU A 1 94 ? 0.586 6.683 -1.571 1.00 98.12 94 LEU A CA 1
ATOM 727 C C . LEU A 1 94 ? 0.619 6.223 -3.029 1.00 98.12 94 LEU A C 1
ATOM 729 O O . LEU A 1 94 ? 1.470 5.412 -3.387 1.00 98.12 94 LEU A O 1
ATOM 733 N N . ALA A 1 95 ? -0.266 6.754 -3.875 1.00 98.25 95 ALA A N 1
ATOM 734 C CA . ALA A 1 95 ? -0.277 6.443 -5.300 1.00 98.25 95 ALA A CA 1
ATOM 735 C C . ALA A 1 95 ? 1.063 6.791 -5.966 1.00 98.25 95 ALA A C 1
ATOM 737 O O . ALA A 1 95 ? 1.580 5.991 -6.747 1.00 98.25 95 ALA A O 1
ATOM 738 N N . ASP A 1 96 ? 1.648 7.936 -5.616 1.00 98.25 96 ASP A N 1
ATOM 739 C CA . ASP A 1 96 ? 2.946 8.366 -6.135 1.00 98.25 96 ASP A CA 1
ATOM 740 C C . ASP A 1 96 ? 4.061 7.425 -5.675 1.00 98.25 96 ASP A C 1
ATOM 742 O O . ASP A 1 96 ? 4.824 6.932 -6.500 1.00 98.25 96 ASP A O 1
ATOM 746 N N . LYS A 1 97 ? 4.090 7.056 -4.388 1.00 97.94 97 LYS A N 1
ATOM 747 C CA . LYS A 1 97 ? 5.055 6.075 -3.869 1.00 97.94 97 LYS A CA 1
ATOM 748 C C . LYS A 1 97 ? 4.948 4.709 -4.551 1.00 97.94 97 LYS A C 1
ATOM 750 O O . LYS A 1 97 ? 5.970 4.108 -4.863 1.00 97.94 97 LYS A O 1
ATOM 755 N N . LEU A 1 98 ? 3.733 4.213 -4.796 1.00 97.94 98 LEU A N 1
ATOM 756 C CA . LEU A 1 98 ? 3.518 2.939 -5.493 1.00 97.94 98 LEU A CA 1
ATOM 757 C C . LEU A 1 98 ? 4.004 2.998 -6.947 1.00 97.94 98 LEU A C 1
ATOM 759 O O . LEU A 1 98 ? 4.584 2.030 -7.437 1.00 97.94 98 LEU A O 1
ATOM 763 N N . LYS A 1 99 ? 3.790 4.128 -7.631 1.00 97.69 99 LYS A N 1
ATOM 764 C CA . LYS A 1 99 ? 4.272 4.345 -9.001 1.00 97.69 99 LYS A CA 1
ATOM 765 C C . LYS A 1 99 ? 5.791 4.467 -9.061 1.00 97.69 99 LYS A C 1
ATOM 767 O O . LYS A 1 99 ? 6.393 3.808 -9.904 1.00 97.69 99 LYS A O 1
ATOM 772 N N . SER A 1 100 ? 6.405 5.237 -8.161 1.00 97.88 100 SER A N 1
ATOM 773 C CA . SER A 1 100 ? 7.866 5.331 -8.053 1.00 97.88 100 SER A CA 1
ATOM 774 C C . SER A 1 100 ? 8.480 3.963 -7.782 1.00 97.88 100 SER A C 1
ATOM 776 O O . SER A 1 100 ? 9.381 3.547 -8.501 1.00 97.88 100 SER A O 1
ATOM 778 N N . TYR A 1 101 ? 7.910 3.203 -6.844 1.00 97.50 101 TYR A N 1
ATOM 779 C CA . TYR A 1 101 ? 8.346 1.839 -6.564 1.00 97.50 101 TYR A CA 1
ATOM 780 C C . TYR A 1 101 ? 8.273 0.935 -7.802 1.00 97.50 101 TYR A C 1
ATOM 782 O O . TYR A 1 101 ? 9.225 0.217 -8.107 1.00 97.50 101 TYR A O 1
ATOM 790 N N . ALA A 1 102 ? 7.163 0.977 -8.547 1.00 97.38 102 ALA A N 1
ATOM 791 C CA . ALA A 1 102 ? 7.018 0.209 -9.781 1.00 97.38 102 ALA A CA 1
ATOM 792 C C . ALA A 1 102 ? 8.066 0.599 -10.832 1.00 97.38 102 ALA A C 1
ATOM 794 O O . ALA A 1 102 ? 8.662 -0.276 -11.458 1.00 97.38 102 ALA A O 1
ATOM 795 N N . TYR A 1 103 ? 8.310 1.900 -10.990 1.00 97.12 103 TYR A N 1
ATOM 796 C CA . TYR A 1 103 ? 9.288 2.441 -11.925 1.00 97.12 103 TYR A CA 1
ATOM 797 C C . TYR A 1 103 ? 10.720 2.020 -11.565 1.00 97.12 103 TYR A C 1
ATOM 799 O O . TYR A 1 103 ? 11.414 1.423 -12.389 1.00 97.12 103 TYR A O 1
ATOM 807 N N . GLU A 1 104 ? 11.144 2.240 -10.319 1.00 96.38 104 GLU A N 1
ATOM 808 C CA . GLU A 1 104 ? 12.487 1.904 -9.828 1.00 96.38 104 GLU A CA 1
ATOM 809 C C . GLU A 1 104 ? 12.778 0.402 -9.917 1.00 96.38 104 GLU A C 1
ATOM 811 O O . GLU A 1 104 ? 13.888 -0.021 -10.250 1.00 96.38 104 GLU A O 1
ATOM 816 N N . ARG A 1 105 ? 11.761 -0.427 -9.659 1.00 95.19 105 ARG A N 1
ATOM 817 C CA . ARG A 1 105 ? 11.853 -1.890 -9.747 1.00 95.19 105 ARG A CA 1
ATOM 818 C C . ARG A 1 105 ? 11.596 -2.438 -11.150 1.00 95.19 105 ARG A C 1
ATOM 820 O O . ARG A 1 105 ? 11.654 -3.655 -11.313 1.00 95.19 105 ARG A O 1
ATOM 827 N N . LYS A 1 106 ? 11.335 -1.575 -12.141 1.00 96.56 106 LYS A N 1
ATOM 828 C CA . LYS A 1 106 ? 11.014 -1.942 -13.532 1.00 96.56 106 LYS A CA 1
ATOM 829 C C . LYS A 1 106 ? 9.881 -2.976 -13.618 1.00 96.56 106 LYS A C 1
ATOM 831 O O . LYS A 1 106 ? 9.958 -3.942 -14.372 1.00 96.56 106 LYS A O 1
ATOM 836 N N . ILE A 1 107 ? 8.846 -2.796 -12.799 1.00 95.81 107 ILE A N 1
ATOM 837 C CA . ILE A 1 107 ? 7.678 -3.679 -12.761 1.00 95.81 107 ILE A CA 1
ATOM 838 C C . ILE A 1 107 ? 6.793 -3.367 -13.963 1.00 95.81 107 ILE A C 1
ATOM 840 O O . ILE A 1 107 ? 6.353 -2.233 -14.149 1.00 95.81 107 ILE A O 1
ATOM 844 N N . GLU A 1 108 ? 6.503 -4.389 -14.763 1.00 96.50 108 GLU A N 1
ATOM 845 C CA . GLU A 1 108 ? 5.613 -4.254 -15.913 1.00 96.50 108 GLU A CA 1
ATOM 846 C C . GLU A 1 108 ? 4.185 -3.866 -15.491 1.00 96.50 108 GLU A C 1
ATOM 848 O O . GLU A 1 108 ? 3.726 -4.275 -14.420 1.00 96.50 108 GLU A O 1
ATOM 853 N N . PRO A 1 109 ? 3.417 -3.164 -16.345 1.00 95.62 109 PRO A N 1
ATOM 854 C CA . PRO A 1 109 ? 2.096 -2.646 -15.981 1.00 95.62 109 PRO A CA 1
ATOM 855 C C . PRO A 1 109 ? 1.094 -3.696 -15.473 1.00 95.62 109 PRO A C 1
ATOM 857 O O . PRO A 1 109 ? 0.274 -3.397 -14.604 1.00 95.62 109 PRO A O 1
ATOM 860 N N . GLN A 1 110 ? 1.184 -4.930 -15.981 1.00 94.81 110 GLN A N 1
ATOM 861 C CA . GLN A 1 110 ? 0.315 -6.056 -15.610 1.00 94.81 110 GLN A CA 1
ATOM 862 C C . GLN A 1 110 ? 0.942 -7.004 -14.577 1.00 94.81 110 GLN A C 1
ATOM 864 O O . GLN A 1 110 ? 0.293 -7.941 -14.109 1.00 94.81 110 GLN A O 1
ATOM 869 N N . SER A 1 111 ? 2.196 -6.767 -14.196 1.00 94.62 111 SER A N 1
ATOM 870 C CA . SER A 1 111 ? 2.881 -7.553 -13.177 1.00 94.62 111 SER A CA 1
ATOM 871 C C . SER A 1 111 ? 2.482 -7.102 -11.773 1.00 94.62 111 SER A C 1
ATOM 873 O O . SER A 1 111 ? 2.110 -5.952 -11.538 1.00 94.62 111 SER A O 1
ATOM 875 N N . ARG A 1 112 ? 2.555 -8.019 -10.804 1.00 94.94 112 ARG A N 1
ATOM 876 C CA . ARG A 1 112 ? 2.233 -7.706 -9.403 1.00 94.94 112 ARG A CA 1
ATOM 877 C C . ARG A 1 112 ? 3.231 -6.701 -8.840 1.00 94.94 112 ARG A C 1
ATOM 879 O O . ARG A 1 112 ? 4.435 -6.940 -8.914 1.00 94.94 112 ARG A O 1
ATOM 886 N N . LEU A 1 113 ? 2.725 -5.660 -8.175 1.00 94.69 113 LEU A N 1
ATOM 887 C CA . LEU A 1 113 ? 3.550 -4.690 -7.447 1.00 94.69 113 LEU A CA 1
ATOM 888 C C . LEU A 1 113 ? 4.401 -5.382 -6.380 1.00 94.69 113 LEU A C 1
ATOM 890 O O . LEU A 1 113 ? 5.582 -5.099 -6.239 1.00 94.69 113 LEU A O 1
ATOM 894 N N . PHE A 1 114 ? 3.827 -6.343 -5.656 1.00 93.38 114 PHE A N 1
ATOM 895 C CA . PHE A 1 114 ? 4.519 -7.049 -4.581 1.00 93.38 114 PHE A CA 1
ATOM 896 C C . PHE A 1 114 ? 4.688 -8.534 -4.933 1.00 93.38 114 PHE A C 1
ATOM 898 O O . PHE A 1 114 ? 3.833 -9.350 -4.575 1.00 93.38 114 PHE A O 1
ATOM 905 N N . PRO A 1 115 ? 5.785 -8.938 -5.605 1.00 80.81 115 PRO A N 1
ATOM 906 C CA . PRO A 1 115 ? 6.054 -10.337 -5.921 1.00 80.81 115 PRO A CA 1
ATOM 907 C C . PRO A 1 115 ? 6.490 -11.093 -4.655 1.00 80.81 115 PRO A C 1
ATOM 909 O O . PRO A 1 115 ? 7.664 -11.388 -4.421 1.00 80.81 115 PRO A O 1
ATOM 912 N N . ILE A 1 116 ? 5.530 -11.397 -3.784 1.00 80.06 116 ILE A N 1
ATOM 913 C CA . ILE A 1 116 ? 5.736 -12.291 -2.649 1.00 80.06 116 ILE A CA 1
ATOM 914 C C . ILE A 1 116 ? 5.548 -13.715 -3.163 1.00 80.06 116 ILE A C 1
ATOM 916 O O . ILE A 1 116 ? 4.443 -14.119 -3.527 1.00 80.06 116 ILE A O 1
ATOM 920 N N . LYS A 1 117 ? 6.641 -14.488 -3.203 1.00 62.56 117 LYS A N 1
ATOM 921 C CA . LYS A 1 117 ? 6.565 -15.931 -3.444 1.00 62.56 117 LYS A CA 1
ATOM 922 C C . LYS A 1 117 ? 5.710 -16.533 -2.330 1.00 62.56 117 LYS A C 1
ATOM 924 O O . LYS A 1 117 ? 6.161 -16.625 -1.191 1.00 62.56 117 LYS A O 1
ATOM 929 N N . SER A 1 118 ? 4.479 -16.923 -2.653 1.00 53.53 118 SER A N 1
ATOM 930 C CA . SER A 1 118 ? 3.697 -17.816 -1.806 1.00 53.53 118 SER A CA 1
ATOM 931 C C . SER A 1 118 ? 4.503 -19.108 -1.682 1.00 53.53 118 SER A C 1
ATOM 933 O O . SER A 1 118 ? 4.576 -19.892 -2.627 1.00 53.53 118 SER A O 1
ATOM 935 N N . GLN A 1 119 ? 5.166 -19.316 -0.544 1.00 46.97 119 GLN A N 1
ATOM 936 C CA . GLN A 1 119 ? 5.547 -20.668 -0.155 1.00 46.97 119 GLN A CA 1
ATOM 937 C C . GLN A 1 119 ? 4.222 -21.415 0.010 1.00 46.97 119 GLN A C 1
ATOM 939 O O . GLN A 1 119 ? 3.397 -21.083 0.859 1.00 46.97 119 GLN A O 1
ATOM 944 N N . GLY A 1 120 ? 3.931 -22.263 -0.973 1.00 44.81 120 GLY A N 1
ATOM 945 C CA . GLY A 1 120 ? 2.575 -22.676 -1.286 1.00 44.81 120 GLY A CA 1
ATOM 946 C C . GLY A 1 120 ? 1.941 -23.525 -0.193 1.00 44.81 120 GLY A C 1
ATOM 947 O O . GLY A 1 120 ? 2.263 -24.702 -0.073 1.00 44.81 120 GLY A O 1
ATOM 948 N N . HIS A 1 121 ? 0.910 -22.990 0.463 1.00 45.88 121 HIS A N 1
ATOM 949 C CA . HIS A 1 121 ? -0.096 -23.803 1.159 1.00 45.88 121 HIS A CA 1
ATOM 950 C C . HIS A 1 121 ? -0.699 -24.875 0.221 1.00 45.88 121 HIS A C 1
ATOM 952 O O . HIS A 1 121 ? -1.010 -25.986 0.639 1.00 45.88 121 HIS A O 1
ATOM 958 N N . GLY A 1 122 ? -0.763 -24.596 -1.090 1.00 48.44 122 GLY A N 1
ATOM 959 C CA . GLY A 1 122 ? -1.213 -25.548 -2.113 1.00 48.44 122 GLY A CA 1
ATOM 960 C C . GLY A 1 122 ? -0.238 -26.689 -2.438 1.00 48.44 122 GLY A C 1
ATOM 961 O O . GLY A 1 122 ? -0.560 -27.523 -3.284 1.00 48.44 122 GLY A O 1
ATOM 962 N N . ARG A 1 123 ? 0.957 -26.732 -1.829 1.00 50.47 123 ARG A N 1
ATOM 963 C CA . ARG A 1 123 ? 1.878 -27.877 -1.945 1.00 50.47 123 ARG A CA 1
ATOM 964 C C . ARG A 1 123 ? 1.598 -28.931 -0.864 1.00 50.47 123 ARG A C 1
ATOM 966 O O . ARG A 1 123 ? 1.779 -30.112 -1.130 1.00 50.47 123 ARG A O 1
ATOM 973 N N . LEU A 1 124 ? 1.085 -28.513 0.300 1.00 50.72 124 LEU A N 1
ATOM 974 C CA . LEU A 1 124 ? 0.660 -29.422 1.371 1.00 50.72 124 LEU A CA 1
ATOM 975 C C . LEU A 1 124 ? -0.663 -30.120 1.021 1.00 50.72 124 LEU A C 1
ATOM 977 O O . LEU A 1 124 ? -0.760 -31.337 1.115 1.00 50.72 124 LEU A O 1
ATOM 981 N N . LEU A 1 125 ? -1.645 -29.361 0.519 1.00 49.50 125 LEU A N 1
ATOM 982 C CA . LEU A 1 125 ? -2.958 -29.908 0.148 1.00 49.50 125 LEU A CA 1
ATOM 983 C C . LEU A 1 125 ? -2.888 -30.907 -1.020 1.00 49.50 125 LEU A C 1
ATOM 985 O O . LEU A 1 125 ? -3.627 -31.881 -1.024 1.00 49.50 125 LEU A O 1
ATOM 989 N N . ARG A 1 126 ? -1.956 -30.732 -1.970 1.00 48.78 126 ARG A N 1
ATOM 990 C CA . ARG A 1 126 ? -1.745 -31.702 -3.064 1.00 48.78 126 ARG A CA 1
ATOM 991 C C . ARG A 1 126 ? -1.055 -32.997 -2.622 1.00 48.78 126 ARG A C 1
ATOM 993 O O . ARG A 1 126 ? -1.263 -34.027 -3.252 1.00 48.78 126 ARG A O 1
ATOM 1000 N N . ARG A 1 127 ? -0.268 -32.964 -1.540 1.00 45.38 127 ARG A N 1
ATOM 1001 C CA . ARG A 1 127 ? 0.370 -34.161 -0.961 1.00 45.38 127 ARG A CA 1
ATOM 1002 C C . ARG A 1 127 ? -0.602 -35.019 -0.152 1.00 45.38 127 ARG A C 1
ATOM 1004 O O . ARG A 1 127 ? -0.446 -36.226 -0.136 1.00 45.38 127 ARG A O 1
ATOM 1011 N N . LEU A 1 128 ? -1.608 -34.409 0.473 1.00 48.81 128 LEU A N 1
ATOM 1012 C CA . LEU A 1 128 ? -2.614 -35.127 1.266 1.00 48.81 128 LEU A CA 1
ATOM 1013 C C . LEU A 1 128 ? -3.762 -35.714 0.430 1.00 48.81 128 LEU A C 1
ATOM 1015 O O . LEU A 1 128 ? -4.550 -36.482 0.955 1.00 48.81 128 LEU A O 1
ATOM 1019 N N . GLN A 1 129 ? -3.871 -35.350 -0.851 1.00 48.34 129 GLN A N 1
ATOM 1020 C CA . GLN A 1 129 ? -4.845 -35.927 -1.792 1.00 48.34 129 GLN A CA 1
ATOM 1021 C C . GLN A 1 129 ? -4.245 -37.023 -2.690 1.00 48.34 129 GLN A C 1
ATOM 1023 O O . GLN A 1 129 ? -4.933 -37.548 -3.558 1.00 48.34 129 GLN A O 1
ATOM 1028 N N . SER A 1 130 ? -2.953 -37.319 -2.525 1.00 48.59 130 SER A N 1
ATOM 1029 C CA . SER A 1 130 ? -2.226 -38.379 -3.241 1.00 48.59 130 SER A CA 1
ATOM 1030 C C . SER A 1 130 ? -1.701 -39.476 -2.300 1.00 48.59 130 SER A C 1
ATOM 1032 O O . SER A 1 130 ? -0.871 -40.285 -2.709 1.00 48.59 130 SER A O 1
ATOM 1034 N N . MET A 1 131 ? -2.198 -39.496 -1.059 1.00 44.62 131 MET A N 1
ATOM 1035 C CA . MET A 1 131 ? -2.124 -40.608 -0.104 1.00 44.62 131 MET A CA 1
ATOM 1036 C C . MET A 1 131 ? -3.538 -41.141 0.099 1.00 44.62 131 MET A C 1
ATOM 1038 O O . MET A 1 131 ? -3.666 -42.367 0.284 1.00 44.62 131 MET A O 1
#

Foldseek 3Di:
DDDDDDPPPDPPPPPDPDDDDDPVRLQVVLVVLLPDPCNLLVSLLSCCCVQFVDDSVFLQQFFLLQFDDDPNFTWGWTQDPPRDTDTTGDHPVSNVSLNVQCVVVVPDRNGGSRPDPPPDPVVVVVVVVVD

Secondary structure (DSSP, 8-state):
---------------PPPP---HHHHHHHHHHHHTSTTHHHHHHHHHHHHHH---HHHHHH--GGGEEEETTEEEEEEE-GGG-EEEEE--HHHHHHHHHHHHHTT--TTS-SS------HHHHHHHHT--

Radius of gyration: 20.12 Å; chains: 1; bounding box: 54×55×40 Å

Sequence (131 aa):
MNYPVLRQTAIAKSQRIVPYLTPSEVKLLSEEAKKGRRGERDSLLILLLFQTGLRISEALSLTPSSIQKFEGKPVLSIIGKGRKPRLVACPQSLADKLKSYAYERKIEPQSRLFPIKSQGHGRLLRRLQSM